Protein AF-A0A4Y2X3F8-F1 (afdb_monomer)

pLDDT: mean 73.46, std 14.66, range [37.28, 90.38]

Mean predicted aligned error: 10.88 Å

Nearest PDB structures (foldseek):
  9bdp-assembly1_EF1A  TM=8.281E-01  e=1.172E-04  Saccharomyces cerevisiae

Sequence (85 aa):
MTPVVNLLVALNEPKFIKSGDAAIVDLTPSKPMCVESFTDFPPLGRFAVRDMRQTVAVGVIKSVKPKDLSGGKVTKAAEKASKKK

Radius of gyration: 17.44 Å; Cα contacts (8 Å, |Δi|>4): 114; chains: 1; bounding box: 51×31×36 Å

Structure (mmCIF, N/CA/C/O backbone):
data_AF-A0A4Y2X3F8-F1
#
_entry.id   AF-A0A4Y2X3F8-F1
#
loop_
_atom_site.group_PDB
_atom_site.id
_atom_site.type_symbol
_atom_site.label_atom_id
_atom_site.label_alt_id
_atom_site.label_comp_id
_atom_site.label_asym_id
_atom_site.label_entity_id
_atom_site.label_seq_id
_atom_site.pdbx_PDB_ins_code
_atom_site.Cartn_x
_atom_site.Cartn_y
_atom_site.Cartn_z
_atom_site.occupancy
_atom_site.B_iso_or_equiv
_atom_site.auth_seq_id
_atom_site.auth_comp_id
_atom_site.auth_asym_id
_atom_site.auth_atom_id
_atom_site.pdbx_PDB_model_num
ATOM 1 N N . MET A 1 1 ? -7.842 3.344 12.424 1.00 49.78 1 MET A N 1
ATOM 2 C CA . MET A 1 1 ? -8.024 2.554 11.195 1.00 49.78 1 MET A CA 1
ATOM 3 C C . MET A 1 1 ? -6.622 2.343 10.666 1.00 49.78 1 MET A C 1
ATOM 5 O O . MET A 1 1 ? -6.072 3.301 10.190 1.00 49.78 1 MET A O 1
ATOM 9 N N . THR A 1 2 ? -5.923 1.246 10.950 1.00 37.28 2 THR A N 1
ATOM 10 C CA . THR A 1 2 ? -4.590 0.976 10.355 1.00 37.28 2 THR A CA 1
ATOM 11 C C . THR A 1 2 ? -4.675 -0.419 9.752 1.00 37.28 2 THR A C 1
ATOM 13 O O . THR A 1 2 ? -4.424 -1.389 10.466 1.00 37.28 2 THR A O 1
ATOM 16 N N . PRO A 1 3 ? -5.130 -0.547 8.505 1.00 49.12 3 PRO A N 1
ATOM 17 C CA . PRO A 1 3 ? -5.086 -1.792 7.768 1.00 49.12 3 PRO A CA 1
ATOM 18 C C . PRO A 1 3 ? -3.612 -2.132 7.602 1.00 49.12 3 PRO A C 1
ATOM 20 O O . PRO A 1 3 ? -2.859 -1.397 6.967 1.00 49.12 3 PRO A O 1
ATOM 23 N N . VAL A 1 4 ? -3.175 -3.213 8.233 1.00 45.59 4 VAL A N 1
ATOM 24 C CA . VAL A 1 4 ? -1.886 -3.792 7.874 1.00 45.59 4 VAL A CA 1
ATOM 25 C C . VAL A 1 4 ? -2.137 -4.451 6.523 1.00 45.59 4 VAL A C 1
ATOM 27 O O . VAL A 1 4 ? -2.945 -5.379 6.416 1.00 45.59 4 VAL A O 1
ATOM 30 N N . VAL A 1 5 ? -1.551 -3.889 5.470 1.00 49.81 5 VAL A N 1
ATOM 31 C CA . VAL A 1 5 ? -1.706 -4.402 4.111 1.00 49.81 5 VAL A CA 1
ATOM 32 C C . VAL A 1 5 ? -0.796 -5.608 4.019 1.00 49.81 5 VAL A C 1
ATOM 34 O O . VAL A 1 5 ? 0.421 -5.479 3.920 1.00 49.81 5 VAL A O 1
ATOM 37 N N . ASN A 1 6 ? -1.390 -6.791 4.119 1.00 43.19 6 ASN A N 1
ATOM 38 C CA . ASN A 1 6 ? -0.643 -8.026 4.001 1.00 43.19 6 ASN A CA 1
ATOM 39 C C . ASN A 1 6 ? -0.611 -8.393 2.517 1.00 43.19 6 ASN A C 1
ATOM 41 O O . ASN A 1 6 ? -1.607 -8.812 1.927 1.00 43.19 6 ASN A O 1
ATOM 45 N N . LEU A 1 7 ? 0.532 -8.172 1.900 1.00 45.88 7 LEU A N 1
ATOM 46 C CA . LEU A 1 7 ? 0.812 -8.449 0.515 1.00 45.88 7 LEU A CA 1
ATOM 47 C C . LEU A 1 7 ? 2.046 -9.386 0.519 1.00 45.88 7 LEU A C 1
ATOM 49 O O . LEU A 1 7 ? 3.202 -9.012 0.550 1.00 45.88 7 LEU A O 1
ATOM 53 N N . LEU A 1 8 ? 1.748 -10.680 0.503 1.00 41.81 8 LEU A N 1
ATOM 54 C CA . LEU A 1 8 ? 2.663 -11.807 0.719 1.00 41.81 8 LEU A CA 1
ATOM 55 C C . LEU A 1 8 ? 3.675 -12.040 -0.436 1.00 41.81 8 LEU A C 1
ATOM 57 O O . LEU A 1 8 ? 3.267 -12.476 -1.511 1.00 41.81 8 LEU A O 1
ATOM 61 N N . VAL A 1 9 ? 4.984 -11.826 -0.225 1.00 39.03 9 VAL A N 1
ATOM 62 C CA . VAL A 1 9 ? 6.045 -12.209 -1.191 1.00 39.03 9 VAL A CA 1
ATOM 63 C C . VAL A 1 9 ? 6.169 -13.740 -1.228 1.00 39.03 9 VAL A C 1
ATOM 65 O O . VAL A 1 9 ? 6.568 -14.348 -0.243 1.00 39.03 9 VAL A O 1
ATOM 68 N N . ALA A 1 10 ? 5.905 -14.378 -2.367 1.00 42.00 10 ALA A N 1
ATOM 69 C CA . ALA A 1 10 ? 6.381 -15.734 -2.673 1.00 42.00 10 ALA A CA 1
ATOM 70 C C . ALA A 1 10 ? 6.717 -15.752 -4.173 1.00 42.00 10 ALA A C 1
ATOM 72 O O . ALA A 1 10 ? 5.885 -15.364 -4.988 1.00 42.00 10 ALA A O 1
ATOM 73 N N . LEU A 1 11 ? 7.947 -16.031 -4.615 1.00 42.53 11 LEU A N 1
ATOM 74 C CA . LEU A 1 11 ? 8.588 -17.352 -4.557 1.00 42.53 11 LEU A CA 1
ATOM 75 C C . LEU A 1 11 ? 10.134 -17.309 -4.467 1.00 42.53 11 LEU A C 1
ATOM 77 O O . LEU A 1 11 ? 10.751 -18.360 -4.541 1.00 42.53 11 LEU A O 1
ATOM 81 N N . ASN A 1 12 ? 10.770 -16.137 -4.325 1.00 56.16 12 ASN A N 1
ATOM 82 C CA . ASN A 1 12 ? 12.240 -15.997 -4.340 1.00 56.16 12 ASN A CA 1
ATOM 83 C C . ASN A 1 12 ? 12.729 -14.748 -3.577 1.00 56.16 12 ASN A C 1
ATOM 85 O O . ASN A 1 12 ? 13.477 -13.984 -4.172 1.00 56.16 12 ASN A O 1
ATOM 89 N N . GLU A 1 13 ? 12.252 -14.489 -2.344 1.00 67.12 13 GLU A N 1
ATOM 90 C CA . GLU A 1 13 ? 12.613 -13.347 -1.454 1.00 67.12 13 GLU A CA 1
ATOM 91 C C . GLU A 1 13 ? 13.684 -12.383 -2.020 1.00 67.12 13 GLU A C 1
ATOM 93 O O . GLU A 1 13 ? 14.856 -12.421 -1.623 1.00 67.12 13 GLU A O 1
ATOM 98 N N . PRO A 1 14 ? 13.329 -11.549 -3.016 1.00 74.19 14 PRO A N 1
ATOM 99 C CA . PRO A 1 14 ? 14.345 -10.831 -3.756 1.00 74.19 14 PRO A CA 1
ATOM 100 C C . PRO A 1 14 ? 14.805 -9.674 -2.881 1.00 74.19 14 PRO A C 1
ATOM 102 O O . PRO A 1 14 ? 13.991 -8.882 -2.409 1.00 74.19 14 PRO A O 1
ATOM 105 N N . LYS A 1 15 ? 16.120 -9.553 -2.667 1.00 79.12 15 LYS A N 1
ATOM 106 C CA . LYS A 1 15 ? 16.679 -8.470 -1.837 1.00 79.12 15 LYS A CA 1
ATOM 107 C C . LYS A 1 15 ? 16.314 -7.078 -2.365 1.00 79.12 15 LYS A C 1
ATOM 109 O O . LYS A 1 15 ? 16.257 -6.135 -1.584 1.00 79.12 15 LYS A O 1
ATOM 114 N N . PHE A 1 16 ? 16.078 -6.952 -3.673 1.00 79.62 16 PHE A N 1
ATOM 115 C CA . PHE A 1 16 ? 15.716 -5.701 -4.333 1.00 79.62 16 PHE A CA 1
ATOM 116 C C . PHE A 1 16 ? 14.754 -5.965 -5.492 1.00 79.62 16 PHE A C 1
ATOM 118 O O . PHE A 1 16 ? 14.871 -6.981 -6.176 1.00 79.62 16 PHE A O 1
ATOM 125 N N . ILE A 1 17 ? 13.846 -5.021 -5.729 1.00 81.62 17 ILE A N 1
ATOM 126 C CA . ILE A 1 17 ? 12.912 -5.004 -6.861 1.00 81.62 17 ILE A CA 1
ATOM 127 C C . ILE A 1 17 ? 13.369 -3.881 -7.796 1.00 81.62 17 ILE A C 1
ATOM 129 O O . ILE A 1 17 ? 13.687 -2.787 -7.320 1.00 81.62 17 ILE A O 1
ATOM 133 N N . LYS A 1 18 ? 13.442 -4.139 -9.107 1.00 84.12 18 LYS A N 1
ATOM 134 C CA . LYS A 1 18 ? 13.795 -3.123 -10.109 1.00 84.12 18 LYS A CA 1
ATOM 135 C C . LYS A 1 18 ? 12.561 -2.657 -10.879 1.00 84.12 18 LYS A C 1
ATOM 137 O O . LYS A 1 18 ? 11.488 -3.253 -10.813 1.00 84.12 18 LYS A O 1
ATOM 142 N N . SER A 1 19 ? 12.716 -1.569 -11.628 1.00 79.88 19 SER A N 1
ATOM 143 C CA . SER A 1 19 ? 11.674 -1.069 -12.524 1.00 79.88 19 SER A CA 1
ATOM 144 C C . SER A 1 19 ? 11.275 -2.141 -13.542 1.00 79.88 19 SER A C 1
ATOM 146 O O . SER A 1 19 ? 12.125 -2.631 -14.280 1.00 79.88 19 SER A O 1
ATOM 148 N N . GLY A 1 20 ? 9.983 -2.469 -13.593 1.00 80.06 20 GLY A N 1
ATOM 149 C CA . GLY A 1 20 ? 9.426 -3.493 -14.484 1.00 80.06 20 GLY A CA 1
ATOM 150 C C . GLY A 1 20 ? 9.120 -4.826 -13.799 1.00 80.06 20 GLY A C 1
ATOM 151 O O . GLY A 1 20 ? 8.355 -5.614 -14.350 1.00 80.06 20 GLY A O 1
ATOM 152 N N . ASP A 1 21 ? 9.634 -5.051 -12.589 1.00 83.12 21 ASP A N 1
ATOM 153 C CA . ASP A 1 21 ? 9.348 -6.265 -11.830 1.00 83.12 21 ASP A CA 1
ATOM 154 C C . ASP A 1 21 ? 8.009 -6.157 -11.088 1.00 83.12 21 ASP A C 1
ATOM 156 O O . ASP A 1 21 ? 7.660 -5.120 -10.516 1.00 83.12 21 ASP A O 1
ATOM 160 N N . ALA A 1 22 ? 7.265 -7.263 -11.061 1.00 82.00 22 ALA A N 1
ATOM 161 C CA . ALA A 1 22 ? 6.064 -7.400 -10.252 1.00 82.00 22 ALA A CA 1
ATOM 162 C C . ALA A 1 22 ? 6.385 -8.188 -8.982 1.00 82.00 22 ALA A C 1
ATOM 164 O O . ALA A 1 22 ? 6.900 -9.304 -9.035 1.00 82.00 22 ALA A O 1
ATOM 165 N N . ALA A 1 23 ? 6.029 -7.619 -7.835 1.00 79.62 23 ALA A N 1
ATOM 166 C CA . ALA A 1 23 ? 6.190 -8.261 -6.544 1.00 79.62 23 ALA A CA 1
ATOM 167 C C . ALA A 1 23 ? 4.939 -8.068 -5.691 1.00 79.62 23 ALA A C 1
ATOM 169 O O . ALA A 1 23 ? 4.140 -7.152 -5.885 1.00 79.62 23 ALA A O 1
ATOM 170 N N . ILE A 1 24 ? 4.782 -8.958 -4.725 1.00 81.62 24 ILE A N 1
ATOM 171 C CA . ILE A 1 24 ? 3.726 -8.915 -3.726 1.00 81.62 24 ILE A CA 1
ATOM 172 C C . ILE A 1 24 ? 4.457 -8.574 -2.416 1.00 81.62 24 ILE A C 1
ATOM 174 O O . ILE A 1 24 ? 5.272 -9.381 -2.026 1.00 81.62 24 ILE A O 1
ATOM 178 N N . VAL A 1 25 ? 4.273 -7.391 -1.809 1.00 76.38 25 VAL A N 1
ATOM 179 C CA . VAL A 1 25 ? 5.072 -6.864 -0.670 1.00 76.38 25 VAL A CA 1
ATOM 180 C C . VAL A 1 25 ? 4.264 -6.446 0.571 1.00 76.38 25 VAL A C 1
ATOM 182 O O . VAL A 1 25 ? 3.399 -5.593 0.462 1.00 76.38 25 VAL A O 1
ATOM 185 N N . ASP A 1 26 ? 4.562 -6.950 1.772 1.00 78.38 26 ASP A N 1
ATOM 186 C CA . ASP A 1 26 ? 3.786 -6.608 2.976 1.00 78.38 26 ASP A CA 1
ATOM 187 C C . ASP A 1 26 ? 4.030 -5.137 3.366 1.00 78.38 26 ASP A C 1
ATOM 189 O O . ASP A 1 26 ? 5.166 -4.720 3.601 1.00 78.38 26 ASP A O 1
ATOM 193 N N . LEU A 1 27 ? 2.967 -4.329 3.443 1.00 77.44 27 LEU A N 1
ATOM 194 C CA . LEU A 1 27 ? 3.043 -2.892 3.719 1.00 77.44 27 LEU A CA 1
ATOM 195 C C . LEU A 1 27 ? 2.353 -2.548 5.043 1.00 77.44 27 LEU A C 1
ATOM 197 O O . LEU A 1 27 ? 1.153 -2.751 5.234 1.00 77.44 27 LEU A O 1
ATOM 201 N N . THR A 1 28 ? 3.110 -1.939 5.956 1.00 80.75 28 THR A N 1
ATOM 202 C CA . THR A 1 28 ? 2.565 -1.384 7.202 1.00 80.75 28 THR A CA 1
ATOM 203 C C . THR A 1 28 ? 2.451 0.136 7.081 1.00 80.75 28 THR A C 1
ATOM 205 O O . THR A 1 28 ? 3.476 0.809 6.945 1.00 80.75 28 THR A O 1
ATOM 208 N N . PRO A 1 29 ? 1.238 0.717 7.126 1.00 81.00 29 PRO A N 1
ATOM 209 C CA . PRO A 1 29 ? 1.086 2.163 7.049 1.00 81.00 29 PRO A CA 1
ATOM 210 C C . PRO A 1 29 ? 1.567 2.825 8.347 1.00 81.00 29 PRO A C 1
ATOM 212 O O . PRO A 1 29 ? 1.235 2.385 9.447 1.00 81.00 29 PRO A O 1
ATOM 215 N N . SER A 1 30 ? 2.311 3.927 8.229 1.00 83.31 30 SER A N 1
ATOM 216 C CA . SER A 1 30 ? 2.791 4.704 9.384 1.00 83.31 30 SER A CA 1
ATOM 217 C C . SER A 1 30 ? 1.692 5.528 10.062 1.00 83.31 30 SER A C 1
ATOM 219 O O . SER A 1 30 ? 1.798 5.865 11.240 1.00 83.31 30 SER A O 1
ATOM 221 N N . LYS A 1 31 ? 0.624 5.855 9.326 1.00 80.06 31 LYS A N 1
ATOM 222 C CA . LYS A 1 31 ? -0.548 6.592 9.813 1.00 80.06 31 LYS A CA 1
ATOM 223 C C . LYS A 1 31 ? -1.811 5.741 9.692 1.00 80.06 31 LYS A C 1
ATOM 225 O O . LYS A 1 31 ? -1.896 4.910 8.787 1.00 80.06 31 LYS A O 1
ATOM 230 N N . PRO A 1 32 ? -2.829 5.983 10.536 1.00 80.25 32 PRO A N 1
ATOM 231 C CA . PRO A 1 32 ? -4.136 5.379 10.356 1.00 80.25 32 PRO A CA 1
ATOM 232 C C . PRO A 1 32 ? -4.751 5.680 8.976 1.00 80.25 32 PRO A C 1
ATOM 234 O O . PRO A 1 32 ? -5.034 6.833 8.670 1.00 80.25 32 PRO A O 1
ATOM 237 N N . MET A 1 33 ? -4.951 4.642 8.160 1.00 79.06 33 MET A N 1
ATOM 238 C CA . MET A 1 33 ? -5.550 4.669 6.824 1.00 79.06 33 MET A CA 1
ATOM 239 C C . MET A 1 33 ? -6.743 3.699 6.714 1.00 79.06 33 MET A C 1
ATOM 241 O O . MET A 1 33 ? -6.968 2.886 7.598 1.00 79.06 33 MET A O 1
ATOM 245 N N . CYS A 1 34 ? -7.530 3.790 5.647 1.00 80.56 34 CYS A N 1
ATOM 246 C CA . CYS A 1 34 ? -8.741 3.006 5.399 1.00 80.56 34 CYS A CA 1
ATOM 247 C C . CYS A 1 34 ? -8.555 2.203 4.109 1.00 80.56 34 CYS A C 1
ATOM 249 O O . CYS A 1 34 ? -8.677 2.744 3.018 1.00 80.56 34 CYS A O 1
ATOM 251 N N . VAL A 1 35 ? -8.118 0.967 4.301 1.00 80.31 35 VAL A N 1
ATOM 252 C CA . VAL A 1 35 ? -7.681 -0.080 3.371 1.00 80.31 35 VAL A CA 1
ATOM 253 C C . VAL A 1 35 ? -8.709 -1.142 3.023 1.00 80.31 35 VAL A C 1
ATOM 255 O O . VAL A 1 35 ? -9.093 -1.808 3.975 1.00 80.31 35 VAL A O 1
ATOM 258 N N . GLU A 1 36 ? -9.085 -1.391 1.769 1.00 81.94 36 GLU A N 1
ATOM 259 C CA . GLU A 1 36 ? -9.918 -2.566 1.439 1.00 81.94 36 GLU A CA 1
ATOM 260 C C . GLU A 1 36 ? -9.301 -3.427 0.334 1.00 81.94 36 GLU A C 1
ATOM 262 O O . GLU A 1 36 ? -8.408 -2.989 -0.395 1.00 81.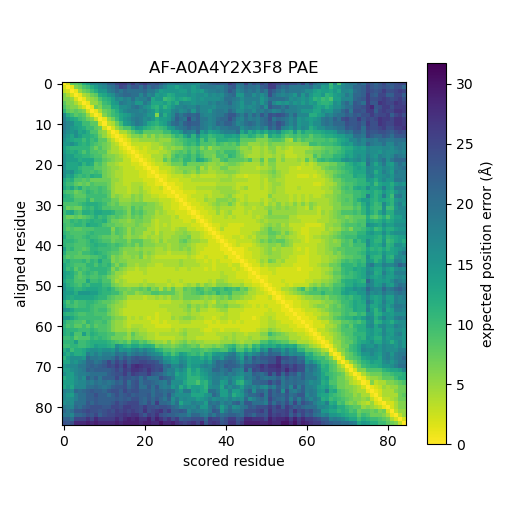94 36 GLU A O 1
ATOM 267 N N . SER A 1 37 ? -9.771 -4.670 0.219 1.00 83.75 37 SER A N 1
ATOM 268 C CA . SER A 1 37 ? -9.383 -5.560 -0.876 1.00 83.75 37 SER A CA 1
ATOM 269 C C . SER A 1 37 ? -9.919 -5.033 -2.216 1.00 83.75 37 SER A C 1
ATOM 271 O O . SER A 1 37 ? -10.996 -4.435 -2.294 1.00 83.75 37 SER A O 1
ATOM 273 N N . PHE A 1 38 ? -9.179 -5.264 -3.305 1.00 82.81 38 PHE A N 1
ATOM 274 C CA . PHE A 1 38 ? -9.630 -4.868 -4.643 1.00 82.81 38 PHE A CA 1
ATOM 275 C C . PHE A 1 38 ? -10.889 -5.626 -5.094 1.00 82.81 38 PHE A C 1
ATOM 27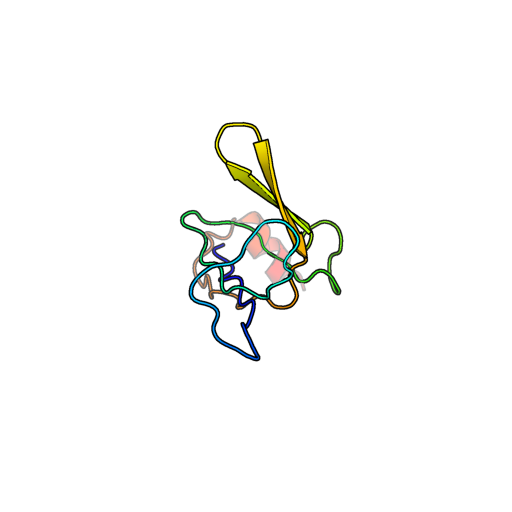7 O O . PHE A 1 38 ? -11.668 -5.089 -5.878 1.00 82.81 38 PHE A O 1
ATOM 284 N N . THR A 1 39 ? -11.084 -6.857 -4.618 1.00 85.44 39 THR A N 1
ATOM 285 C CA . THR A 1 39 ? -12.242 -7.687 -4.973 1.00 85.44 39 THR A CA 1
ATOM 286 C C . THR A 1 39 ? -13.530 -7.171 -4.349 1.00 85.44 39 THR A C 1
ATOM 288 O O . THR A 1 39 ? -14.557 -7.179 -5.019 1.00 85.44 39 THR A O 1
ATOM 291 N N . ASP A 1 40 ? -13.466 -6.688 -3.106 1.00 85.88 40 ASP A N 1
ATOM 292 C CA . ASP A 1 40 ? -14.651 -6.228 -2.378 1.00 85.88 40 ASP A CA 1
ATOM 293 C C . ASP A 1 40 ? -14.961 -4.769 -2.719 1.00 85.88 40 ASP A C 1
ATOM 295 O O . ASP A 1 40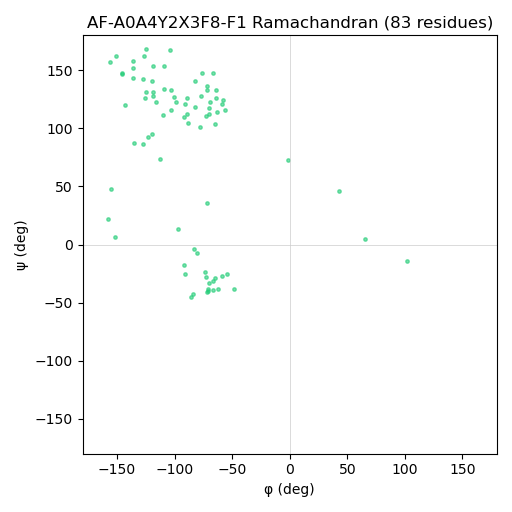 ? -16.099 -4.412 -3.024 1.00 85.88 40 ASP A O 1
ATOM 299 N N . PHE A 1 41 ? -13.926 -3.923 -2.730 1.00 83.44 41 PHE A N 1
ATOM 300 C CA . PHE A 1 41 ? -14.048 -2.504 -3.042 1.00 83.44 41 PHE A CA 1
ATOM 301 C C . PHE A 1 41 ? -12.940 -2.057 -4.008 1.00 83.44 41 PHE A C 1
ATOM 303 O O . PHE A 1 41 ? -11.925 -1.486 -3.588 1.00 83.44 41 PHE A O 1
ATOM 310 N N . PRO A 1 42 ? -13.164 -2.194 -5.334 1.00 86.00 42 PRO A N 1
ATOM 311 C CA . PRO A 1 42 ? -12.221 -1.766 -6.366 1.00 86.00 42 PRO A CA 1
ATOM 312 C C . PRO A 1 42 ? -11.652 -0.342 -6.219 1.00 86.00 42 PRO A C 1
ATOM 314 O O . PRO A 1 42 ? -10.463 -0.168 -6.505 1.00 86.00 42 PRO A O 1
ATOM 317 N N . PRO A 1 43 ? -12.421 0.688 -5.788 1.00 87.19 43 PRO A N 1
ATOM 318 C CA . PRO A 1 43 ? -11.868 2.035 -5.635 1.00 87.19 43 PRO A CA 1
ATOM 319 C C . PRO A 1 43 ? -10.930 2.189 -4.428 1.00 87.19 43 PRO A C 1
ATOM 321 O O . PRO A 1 43 ? -10.031 3.022 -4.482 1.00 87.19 43 PRO A O 1
ATOM 324 N N . LEU A 1 44 ? -11.103 1.398 -3.364 1.00 85.19 44 LEU A N 1
ATOM 325 C CA . LEU A 1 44 ? -10.271 1.455 -2.151 1.00 85.19 44 LEU A CA 1
ATOM 326 C C . LEU A 1 44 ? -9.073 0.496 -2.209 1.00 85.19 44 LEU A C 1
ATOM 328 O O . LEU A 1 44 ? -8.102 0.674 -1.478 1.00 85.19 44 LEU A O 1
ATOM 332 N N . GLY A 1 45 ? -9.122 -0.489 -3.107 1.00 84.00 45 GLY A N 1
ATOM 333 C CA . GLY A 1 45 ? -8.060 -1.469 -3.311 1.00 84.00 45 GLY A CA 1
ATOM 334 C C . GLY A 1 45 ? -6.915 -1.024 -4.224 1.00 84.00 45 GLY A C 1
ATOM 335 O O . GLY A 1 45 ? -5.977 -1.795 -4.409 1.00 84.00 45 GLY A O 1
ATOM 336 N N . ARG A 1 46 ? -6.966 0.168 -4.835 1.00 86.94 46 ARG A N 1
ATOM 337 C CA . ARG A 1 46 ? -5.926 0.682 -5.750 1.00 86.94 46 ARG A CA 1
ATOM 338 C C . ARG A 1 46 ? -5.057 1.723 -5.059 1.00 86.94 46 ARG A C 1
ATOM 340 O O . ARG A 1 46 ? -5.577 2.671 -4.478 1.00 86.94 46 ARG A O 1
ATOM 347 N N . PHE A 1 47 ? -3.739 1.603 -5.190 1.00 86.12 47 PHE A N 1
ATOM 348 C CA . PHE A 1 47 ? -2.805 2.576 -4.627 1.00 86.12 47 PHE A CA 1
ATOM 349 C C . PHE A 1 47 ? -1.679 2.934 -5.598 1.00 86.12 47 PHE A C 1
ATOM 351 O O . PHE A 1 47 ? -1.280 2.145 -6.457 1.00 86.12 47 PHE A O 1
ATOM 358 N N . ALA A 1 48 ? -1.164 4.152 -5.440 1.00 88.12 48 ALA A N 1
ATOM 359 C CA . ALA A 1 48 ? 0.005 4.649 -6.149 1.00 88.12 48 ALA A CA 1
ATOM 360 C C . ALA A 1 48 ? 1.094 4.983 -5.129 1.00 88.12 48 ALA A C 1
ATOM 362 O O . ALA A 1 48 ? 0.852 5.722 -4.173 1.00 88.12 48 ALA A O 1
ATOM 363 N N . VAL A 1 49 ? 2.293 4.451 -5.344 1.00 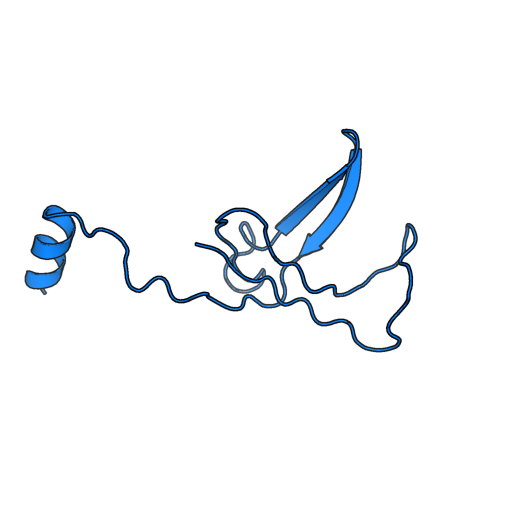86.50 49 VAL A N 1
ATOM 364 C CA . VAL A 1 49 ? 3.474 4.774 -4.544 1.00 86.50 49 VAL A CA 1
ATOM 365 C C . VAL A 1 49 ? 4.152 5.972 -5.185 1.00 86.50 49 VAL A C 1
ATOM 367 O O . VAL A 1 49 ? 4.456 5.961 -6.381 1.00 86.50 49 VAL A O 1
ATOM 370 N N . ARG A 1 50 ? 4.374 7.020 -4.394 1.00 90.31 50 ARG A N 1
ATOM 371 C CA . ARG A 1 50 ? 5.008 8.255 -4.850 1.00 90.31 50 ARG A CA 1
ATOM 372 C C . ARG A 1 50 ? 6.294 8.497 -4.085 1.00 90.31 50 ARG A C 1
ATOM 374 O O . ARG A 1 50 ? 6.277 8.483 -2.859 1.00 90.31 50 ARG A O 1
ATOM 381 N N . ASP A 1 51 ? 7.353 8.788 -4.823 1.00 87.00 51 ASP A N 1
ATOM 382 C CA . ASP A 1 51 ? 8.623 9.261 -4.286 1.00 87.00 51 ASP A CA 1
ATOM 383 C C . ASP A 1 51 ? 9.126 10.422 -5.153 1.00 87.00 51 ASP A C 1
ATOM 385 O O . ASP A 1 51 ? 8.873 10.459 -6.354 1.00 87.00 51 ASP A O 1
ATOM 389 N N . MET A 1 52 ? 9.742 11.432 -4.541 1.00 87.06 52 MET A N 1
ATOM 390 C CA . MET A 1 52 ? 10.276 12.626 -5.224 1.00 87.06 52 MET A CA 1
ATOM 391 C C . MET A 1 52 ? 9.369 13.233 -6.325 1.00 87.06 52 MET A C 1
ATOM 393 O O . MET A 1 52 ? 9.822 13.576 -7.414 1.00 87.06 52 MET A O 1
ATOM 397 N N . ARG A 1 53 ? 8.066 13.402 -6.041 1.00 87.12 53 ARG A N 1
ATOM 398 C CA . ARG A 1 53 ? 7.024 13.916 -6.971 1.00 87.12 53 ARG A CA 1
ATOM 399 C C . ARG A 1 53 ? 6.728 13.030 -8.190 1.00 87.12 53 ARG A C 1
ATOM 401 O O . ARG A 1 53 ? 5.897 13.407 -9.014 1.00 87.12 53 ARG A O 1
ATOM 408 N N . GLN A 1 54 ? 7.329 11.852 -8.279 1.00 90.38 54 GLN A N 1
ATOM 409 C CA . GLN A 1 54 ? 7.103 10.874 -9.335 1.00 90.38 54 GLN A CA 1
ATOM 410 C C . GLN A 1 54 ? 6.336 9.668 -8.786 1.00 90.38 54 GLN A C 1
ATOM 412 O O . GLN A 1 54 ? 6.363 9.376 -7.590 1.00 90.38 54 GLN A O 1
ATOM 417 N N . THR A 1 55 ? 5.596 8.983 -9.657 1.00 87.94 55 THR A N 1
ATOM 418 C CA . THR A 1 55 ? 4.933 7.723 -9.291 1.00 87.94 55 THR A CA 1
ATOM 419 C C . THR A 1 55 ? 5.907 6.593 -9.579 1.00 87.94 55 THR A C 1
ATOM 421 O O . THR A 1 55 ? 6.229 6.358 -10.739 1.00 87.94 55 THR A O 1
ATOM 424 N N . VAL A 1 56 ? 6.390 5.928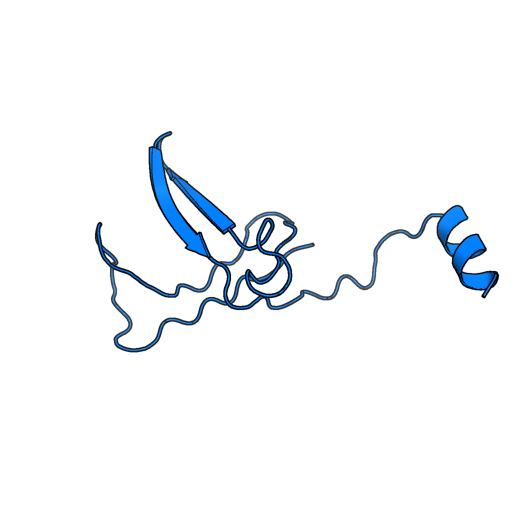 -8.532 1.00 87.06 56 VAL A N 1
ATOM 425 C CA . VAL A 1 56 ? 7.412 4.873 -8.639 1.00 87.06 56 VAL A CA 1
ATOM 426 C C . VAL A 1 56 ? 6.806 3.482 -8.802 1.00 87.06 56 VAL A C 1
ATOM 428 O O . VAL A 1 56 ? 7.443 2.602 -9.367 1.00 87.06 56 VAL A O 1
ATOM 431 N N . ALA A 1 57 ? 5.570 3.279 -8.337 1.00 85.88 57 ALA A N 1
ATOM 432 C CA . ALA A 1 57 ? 4.849 2.023 -8.505 1.00 85.88 57 ALA A CA 1
ATOM 433 C C . ALA A 1 57 ? 3.332 2.228 -8.431 1.00 85.88 57 ALA A C 1
ATOM 435 O O . ALA A 1 57 ? 2.837 3.181 -7.822 1.00 85.88 57 ALA A O 1
ATOM 436 N N . VAL A 1 58 ? 2.593 1.289 -9.015 1.00 87.19 58 VAL A N 1
ATOM 437 C CA . VAL A 1 58 ? 1.138 1.161 -8.885 1.00 87.19 58 VAL A CA 1
ATOM 438 C C . VAL A 1 58 ? 0.809 -0.258 -8.446 1.00 87.19 58 VAL A C 1
ATOM 440 O O . VAL A 1 58 ? 1.472 -1.205 -8.865 1.00 87.19 58 VAL A O 1
ATOM 443 N N . GLY A 1 59 ? -0.196 -0.410 -7.589 1.00 87.62 59 GLY A N 1
ATOM 444 C CA . GLY A 1 59 ? -0.531 -1.708 -7.020 1.00 87.62 59 GLY A CA 1
ATOM 445 C C . GLY A 1 59 ? -2.003 -1.860 -6.675 1.00 87.62 59 GLY A C 1
ATOM 446 O O . GLY A 1 59 ? -2.754 -0.886 -6.560 1.00 87.62 59 GLY A O 1
ATOM 447 N N . VAL A 1 60 ? -2.398 -3.121 -6.513 1.00 86.62 60 VAL A N 1
ATOM 448 C CA . VAL A 1 60 ? -3.722 -3.525 -6.037 1.00 86.62 60 VAL A CA 1
ATOM 449 C C . VAL A 1 60 ? -3.593 -4.337 -4.754 1.00 86.62 60 VAL A C 1
ATOM 451 O O . VAL A 1 60 ? -2.683 -5.155 -4.607 1.00 86.62 60 VAL A O 1
ATOM 454 N N . ILE A 1 61 ? -4.506 -4.108 -3.818 1.00 86.69 61 ILE A N 1
ATOM 455 C CA . ILE A 1 61 ? -4.546 -4.788 -2.527 1.00 86.69 61 ILE A CA 1
ATOM 456 C C . ILE A 1 61 ? -5.236 -6.137 -2.708 1.00 86.69 61 ILE A C 1
ATOM 458 O O . ILE A 1 61 ? -6.407 -6.208 -3.083 1.00 86.69 61 ILE A O 1
ATOM 462 N N . LYS A 1 62 ? -4.499 -7.213 -2.426 1.00 82.00 62 LYS A N 1
ATOM 463 C CA . LYS A 1 62 ? -5.030 -8.582 -2.452 1.00 82.00 62 LYS A CA 1
ATOM 464 C C . LYS A 1 62 ? -5.717 -8.961 -1.142 1.00 82.00 62 LYS A C 1
ATOM 466 O O . LYS A 1 62 ? -6.769 -9.581 -1.169 1.00 82.00 62 LYS A O 1
ATOM 471 N N . SER A 1 63 ? -5.120 -8.605 -0.006 1.00 79.31 63 SER A N 1
ATOM 472 C CA . SER A 1 63 ? -5.628 -8.937 1.325 1.00 79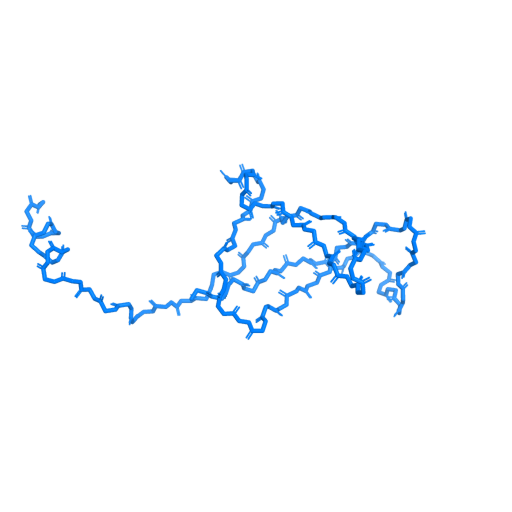.31 63 SER A CA 1
ATOM 473 C C . SER A 1 63 ? -5.331 -7.810 2.312 1.00 79.31 63 SER A C 1
ATOM 475 O O . SER A 1 63 ? -4.320 -7.112 2.200 1.00 79.31 63 SER A O 1
ATOM 477 N N . VAL A 1 64 ? -6.224 -7.634 3.282 1.00 77.69 64 VAL A N 1
ATOM 478 C CA . VAL A 1 64 ? -6.090 -6.672 4.377 1.00 77.69 64 VAL A CA 1
ATOM 479 C C . VAL A 1 64 ? -6.222 -7.435 5.685 1.00 77.69 64 VAL A C 1
ATOM 481 O O . VAL A 1 64 ? -7.160 -8.208 5.851 1.00 77.69 64 VAL A O 1
ATOM 484 N N . LYS A 1 65 ? -5.298 -7.210 6.626 1.00 74.31 65 LYS A N 1
ATOM 485 C CA . LYS A 1 65 ? -5.468 -7.645 8.015 1.00 74.31 65 LYS A CA 1
ATOM 486 C C . LYS A 1 65 ? -6.110 -6.496 8.794 1.00 74.31 65 LYS A C 1
ATOM 488 O O . LYS A 1 65 ? -5.448 -5.469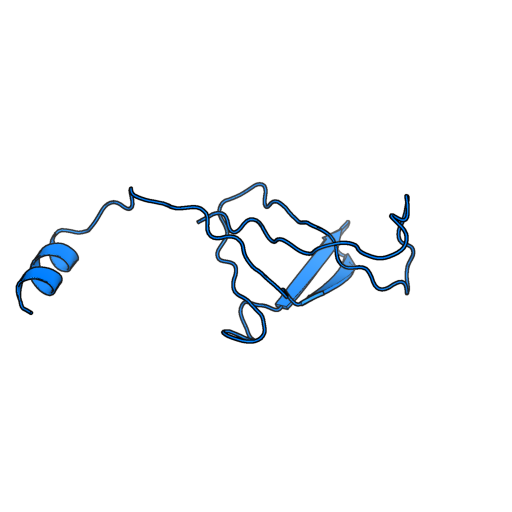 9.003 1.00 74.31 65 LYS A O 1
ATOM 493 N N . PRO A 1 66 ? -7.385 -6.623 9.204 1.00 69.06 66 PRO A N 1
ATOM 494 C CA . PRO A 1 66 ? -8.031 -5.609 10.017 1.00 69.06 66 P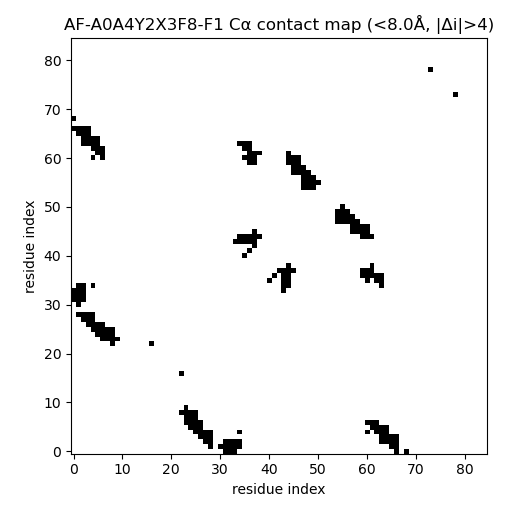RO A CA 1
ATOM 495 C C . PRO A 1 66 ? -7.317 -5.533 11.361 1.00 69.06 66 PRO A C 1
ATOM 497 O O . PRO A 1 66 ? -7.051 -6.553 11.994 1.00 69.06 66 PRO A O 1
ATOM 500 N N . LYS A 1 67 ? -7.004 -4.319 11.807 1.00 67.94 67 LYS A N 1
ATOM 501 C CA . LYS A 1 67 ? -6.650 -4.095 13.206 1.00 67.94 67 LYS A CA 1
ATOM 502 C C . LYS A 1 67 ? -7.927 -3.747 13.956 1.00 67.94 67 LYS A C 1
ATOM 504 O O . LYS A 1 67 ? -8.561 -2.745 13.616 1.00 67.94 67 LYS A O 1
ATOM 509 N N . ASP A 1 68 ? -8.267 -4.541 14.967 1.00 59.00 68 ASP A N 1
ATOM 510 C CA . ASP A 1 68 ? -9.417 -4.283 15.827 1.00 59.00 68 ASP A CA 1
ATOM 511 C C . ASP A 1 68 ? -9.273 -2.924 16.511 1.00 59.00 68 ASP A C 1
ATOM 513 O O . ASP A 1 68 ? -8.310 -2.638 17.225 1.00 59.00 68 ASP A O 1
ATOM 517 N N . LEU A 1 69 ? -10.243 -2.054 16.260 1.00 58.06 69 LEU A N 1
ATOM 518 C CA . LEU A 1 69 ? -10.376 -0.765 16.924 1.00 58.06 69 LEU A CA 1
ATOM 519 C C . LEU A 1 69 ? -11.631 -0.826 17.774 1.00 58.06 69 LEU A C 1
ATOM 521 O O . LEU A 1 69 ? -12.651 -0.218 17.459 1.00 58.06 69 LEU A O 1
ATOM 525 N N . SER A 1 70 ? -11.543 -1.566 18.873 1.00 53.97 70 SER A N 1
ATOM 526 C CA . SER A 1 70 ? -12.606 -1.735 19.864 1.00 53.97 70 SER A CA 1
ATOM 527 C C . SER A 1 70 ? -12.844 -0.476 20.722 1.00 53.97 70 SER A C 1
ATOM 529 O O . SER A 1 70 ? -13.092 -0.579 21.919 1.00 53.97 70 SER A O 1
ATOM 531 N N . GLY A 1 71 ? -12.721 0.729 20.154 1.00 55.16 71 GLY A N 1
ATOM 532 C CA . GLY A 1 71 ? -12.678 1.971 20.938 1.00 55.16 71 GLY A CA 1
ATOM 533 C C . GLY A 1 71 ? -13.065 3.246 20.194 1.00 55.16 71 GLY A C 1
ATOM 534 O O . GLY A 1 71 ? -12.660 4.335 20.597 1.00 55.16 71 GLY A O 1
ATOM 535 N N . GLY A 1 72 ? -13.821 3.145 19.097 1.00 63.28 72 GLY A N 1
ATOM 536 C CA . GLY A 1 72 ? -14.393 4.326 18.450 1.00 63.28 72 GLY A CA 1
ATOM 537 C C . GLY A 1 72 ? -15.388 5.017 19.385 1.00 63.28 72 GLY A C 1
ATOM 538 O O . GLY A 1 72 ? -16.310 4.382 19.887 1.00 63.28 72 GLY A O 1
ATOM 539 N N . LYS A 1 73 ? -15.213 6.319 19.631 1.00 66.69 73 LYS A N 1
ATOM 540 C CA . LYS A 1 73 ? -16.132 7.111 20.459 1.00 66.69 73 LYS A CA 1
ATOM 541 C C . LYS A 1 73 ? -17.493 7.177 19.756 1.00 66.69 73 LYS A C 1
ATOM 543 O O . LYS A 1 73 ? -17.649 7.892 18.768 1.00 66.69 73 LYS A O 1
ATOM 548 N N . VAL A 1 74 ? -18.459 6.397 20.235 1.00 71.19 74 VAL A N 1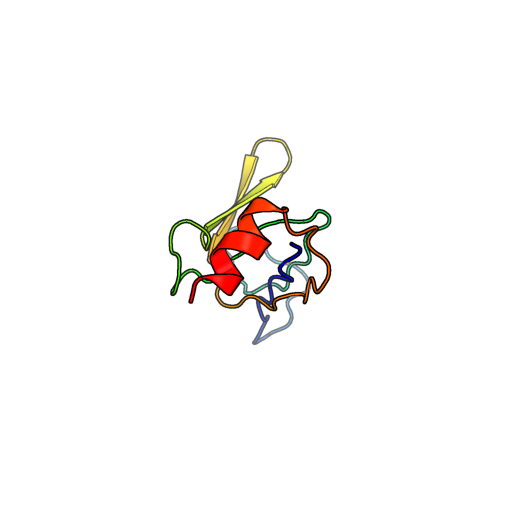
ATOM 549 C CA . VAL A 1 74 ? -19.809 6.337 19.665 1.00 71.19 74 VAL A CA 1
ATOM 550 C C . VAL A 1 74 ? -20.545 7.632 20.006 1.00 71.19 74 VAL A C 1
ATOM 552 O O . VAL A 1 74 ? -20.507 8.113 21.140 1.00 71.19 74 VAL A O 1
ATOM 555 N N . THR A 1 75 ? -21.192 8.244 19.016 1.00 83.44 75 THR A N 1
ATOM 556 C CA . THR A 1 75 ? -22.005 9.438 19.256 1.00 83.44 75 THR A CA 1
ATOM 557 C C . THR A 1 75 ? -23.332 9.038 19.904 1.00 83.44 75 THR A C 1
ATOM 559 O O . THR A 1 75 ? -23.901 7.993 19.592 1.00 83.44 75 THR A O 1
ATOM 562 N N . LYS A 1 76 ? -23.889 9.902 20.763 1.00 76.81 76 LYS A N 1
ATOM 563 C CA . LYS A 1 76 ? -25.200 9.669 21.410 1.00 76.81 76 LYS A CA 1
ATOM 564 C C . LYS A 1 76 ? -26.334 9.398 20.405 1.00 76.81 76 LYS A C 1
ATOM 566 O O . LYS A 1 76 ? -27.331 8.769 20.748 1.00 76.81 76 LYS A O 1
ATOM 571 N N . ALA A 1 77 ? -26.202 9.889 19.170 1.00 75.38 77 ALA A N 1
ATOM 572 C CA . ALA A 1 77 ? -27.143 9.617 18.086 1.00 75.38 77 ALA A CA 1
ATOM 573 C C . ALA A 1 77 ? -27.049 8.165 17.585 1.00 75.38 77 ALA A C 1
ATOM 575 O O . ALA A 1 77 ? -28.080 7.536 17.354 1.00 75.38 77 ALA A O 1
ATOM 576 N N . ALA A 1 78 ? -25.836 7.615 17.480 1.00 72.50 78 ALA A N 1
ATOM 577 C CA . ALA A 1 78 ? -25.620 6.231 17.075 1.00 72.50 78 ALA A CA 1
ATOM 578 C C . ALA A 1 78 ? -26.149 5.237 18.127 1.00 72.50 78 ALA A C 1
ATOM 580 O O . ALA A 1 78 ? -26.814 4.278 17.759 1.00 72.50 78 ALA A O 1
ATOM 581 N N . GLU A 1 79 ? -25.988 5.506 19.429 1.00 71.56 79 GLU A N 1
ATOM 582 C CA . GLU A 1 79 ? -26.578 4.660 20.489 1.00 71.56 79 GLU A CA 1
ATOM 583 C C . GLU A 1 79 ? -28.112 4.618 20.443 1.00 71.56 79 GLU A C 1
ATOM 585 O O . GLU A 1 79 ? -28.720 3.568 20.668 1.00 71.56 79 GLU A O 1
ATOM 590 N N . LYS A 1 80 ? -28.753 5.754 20.137 1.00 71.50 80 LYS A N 1
ATOM 591 C CA . LYS A 1 80 ? -30.216 5.831 20.013 1.00 71.50 80 LYS A CA 1
ATOM 592 C C . LYS A 1 80 ? -30.739 5.096 18.779 1.00 71.50 80 LYS A C 1
ATOM 594 O O . LYS A 1 80 ? -31.834 4.546 18.842 1.00 71.50 80 LYS A O 1
ATOM 599 N N . ALA A 1 81 ? -29.980 5.071 17.684 1.00 69.94 81 ALA A N 1
ATOM 600 C CA . ALA A 1 81 ? -30.345 4.330 16.480 1.00 69.94 81 ALA A CA 1
ATOM 601 C C . ALA A 1 81 ? -30.211 2.810 16.680 1.00 69.94 81 ALA A C 1
ATOM 603 O O . ALA A 1 81 ? -31.102 2.065 16.283 1.00 69.94 81 ALA A O 1
ATOM 604 N N . SER A 1 82 ? -29.159 2.352 17.366 1.00 64.62 82 SER A N 1
ATOM 605 C CA . SER A 1 82 ? -28.929 0.923 17.630 1.00 64.62 82 SER A CA 1
ATOM 606 C C . SER A 1 82 ? -29.968 0.298 18.565 1.00 64.62 82 SER A C 1
ATOM 608 O O . SER A 1 82 ? -30.278 -0.878 18.426 1.00 64.62 82 SER A O 1
ATOM 610 N N . LYS A 1 83 ? -30.526 1.075 19.505 1.00 62.19 83 LYS A N 1
ATOM 611 C CA . LYS A 1 83 ? -31.574 0.623 20.443 1.00 62.19 83 LYS A CA 1
ATOM 612 C C . LYS A 1 83 ? -32.990 0.601 19.860 1.00 62.19 83 LYS A C 1
ATOM 614 O O . LYS A 1 83 ? -33.904 0.162 20.546 1.00 62.19 83 LYS A O 1
ATOM 619 N N . LYS A 1 84 ? -33.195 1.116 18.644 1.00 54.28 84 LYS A N 1
ATOM 620 C CA . LYS A 1 84 ? -34.516 1.166 17.995 1.00 54.28 84 LYS A CA 1
ATOM 621 C C . LYS A 1 84 ? -34.747 0.004 17.020 1.00 54.28 84 LYS A C 1
ATOM 623 O O . LYS A 1 84 ? -35.672 0.072 16.212 1.00 54.28 84 LYS A O 1
ATOM 628 N N . LYS A 1 85 ? -33.890 -1.014 17.082 1.00 47.97 85 LYS A N 1
ATOM 629 C CA . LYS A 1 85 ? -34.028 -2.278 16.369 1.00 47.97 85 LYS A CA 1
ATOM 630 C C . LYS A 1 85 ? -34.478 -3.362 17.337 1.00 47.97 85 LYS A C 1
ATOM 632 O O . LYS A 1 85 ? -34.000 -3.320 18.492 1.00 47.97 85 LYS A O 1
#

Secondary structure (DSSP, 8-state):
---EE-----SS--S---TT------B--SS------TTT-TTTSEEEEEETTEEEEEEE---EEPPP-TT----HHHHHHHTT-

Foldseek 3Di:
DWWFQQFDFDDDPDPDDDPPDDTGDGDGDPDDDDADACVVPVVRQKDFDDDPNDGRDIDGGHDTDDDDPVDDDDDPVNVVVVVVD

InterPro domains:
  IPR009001 Translation elongation factor EF1A/initiation factor IF2gamma, C-terminal [SSF50465] (12-65)
  IPR054696 GTP-eEF1A, C-terminal domain [PF22594] (12-62)

Solvent-accessible surface area (backbone atoms only — not comparable to full-atom values): 5526 Å² total; per-residue (Å²): 94,47,35,37,35,49,25,75,71,78,93,68,91,62,95,70,85,59,96,90,65,88,82,42,62,68,43,76,65,95,57,73,41,86,64,40,28,32,86,84,36,57,83,52,8,55,48,72,44,70,52,96,96,40,78,78,45,75,51,71,35,80,40,58,45,80,55,87,71,95,71,73,87,76,50,76,66,55,58,57,58,64,68,74,108

Organism: Araneus ventricosus (NCBI:txid182803)